Protein AF-A0A5B6ZA34-F1 (afdb_monomer)

Mean predicted aligned error: 23.09 Å

Structure (mmCIF, N/CA/C/O backbone):
data_AF-A0A5B6ZA34-F1
#
_entry.id   AF-A0A5B6ZA34-F1
#
loop_
_atom_site.group_PDB
_atom_site.id
_atom_site.type_symbol
_atom_site.label_atom_id
_atom_site.label_alt_id
_atom_site.label_comp_id
_atom_site.label_asym_id
_atom_site.label_entity_id
_atom_site.label_seq_id
_atom_site.pdbx_PDB_ins_code
_atom_site.Cartn_x
_atom_site.Cartn_y
_atom_site.Cartn_z
_atom_site.occupancy
_atom_site.B_iso_or_equiv
_atom_site.auth_seq_id
_atom_site.auth_comp_id
_atom_site.auth_asym_id
_atom_site.auth_atom_id
_atom_site.pdbx_PDB_model_num
ATOM 1 N N . MET A 1 1 ? -22.050 4.961 -2.756 1.00 60.56 1 MET A N 1
ATOM 2 C CA . MET A 1 1 ? -22.474 4.065 -1.664 1.00 60.56 1 MET A CA 1
ATOM 3 C C . MET A 1 1 ? -23.963 3.891 -1.834 1.00 60.56 1 MET A C 1
ATOM 5 O O . MET A 1 1 ? -24.632 4.887 -2.075 1.00 60.56 1 MET A O 1
ATOM 9 N N . ASP A 1 2 ? -24.458 2.661 -1.800 1.00 93.62 2 ASP A N 1
ATOM 10 C CA . ASP A 1 2 ? -25.882 2.402 -2.014 1.00 93.62 2 ASP A CA 1
ATOM 11 C C . ASP A 1 2 ? -26.649 2.548 -0.692 1.00 93.62 2 ASP A C 1
ATOM 13 O O . ASP A 1 2 ? -26.170 2.093 0.348 1.00 93.62 2 ASP A O 1
ATOM 17 N N . LEU A 1 3 ? -27.857 3.123 -0.730 1.00 93.94 3 LEU A N 1
ATOM 18 C CA . LEU A 1 3 ? -28.716 3.353 0.447 1.00 93.94 3 LEU A CA 1
ATOM 19 C C . LEU A 1 3 ? -28.981 2.068 1.250 1.00 93.94 3 LEU A C 1
ATOM 21 O O . LEU A 1 3 ? -29.067 2.074 2.476 1.00 93.94 3 LEU A O 1
ATOM 25 N N . GLU A 1 4 ? -29.087 0.934 0.561 1.00 93.31 4 GLU A N 1
ATOM 26 C CA . GLU A 1 4 ? -29.254 -0.367 1.206 1.00 93.31 4 GLU A CA 1
ATOM 27 C C . GLU A 1 4 ? -28.035 -0.741 2.066 1.00 93.31 4 GLU A C 1
ATOM 29 O O . GLU A 1 4 ? -28.184 -1.297 3.155 1.00 93.31 4 GLU A O 1
ATOM 34 N N . THR A 1 5 ? -26.831 -0.383 1.617 1.00 96.00 5 THR A N 1
ATOM 35 C CA . THR A 1 5 ? -25.586 -0.608 2.364 1.00 96.00 5 THR A CA 1
ATOM 36 C C . THR A 1 5 ? -25.542 0.266 3.615 1.00 96.00 5 THR A C 1
ATOM 38 O O . THR A 1 5 ? -25.184 -0.215 4.688 1.00 96.00 5 THR A O 1
ATOM 41 N N . GLU A 1 6 ? -25.977 1.521 3.515 1.00 95.00 6 GLU A N 1
ATOM 42 C CA . GLU A 1 6 ? -26.061 2.449 4.650 1.00 95.00 6 GLU A CA 1
ATOM 43 C C . GLU A 1 6 ? -27.073 1.978 5.697 1.00 95.00 6 GLU A C 1
ATOM 45 O O . GLU A 1 6 ? -26.763 1.941 6.887 1.00 95.00 6 GLU A O 1
ATOM 50 N N . ASN A 1 7 ? -28.247 1.518 5.261 1.00 95.31 7 ASN A N 1
ATOM 51 C CA . ASN A 1 7 ? -29.272 0.977 6.153 1.00 95.31 7 ASN A CA 1
ATOM 52 C C . ASN A 1 7 ? -28.814 -0.306 6.858 1.00 95.31 7 ASN A C 1
ATOM 54 O O . ASN A 1 7 ? -29.087 -0.490 8.045 1.00 95.31 7 ASN A O 1
ATOM 58 N N . ARG A 1 8 ? -28.075 -1.180 6.162 1.00 95.81 8 ARG A N 1
ATOM 59 C CA . ARG A 1 8 ? -27.457 -2.366 6.776 1.00 95.81 8 ARG A CA 1
ATOM 60 C C . ARG A 1 8 ? -26.441 -1.969 7.848 1.00 95.81 8 ARG A C 1
ATOM 62 O O . ARG A 1 8 ? -26.457 -2.550 8.930 1.00 95.81 8 ARG A O 1
ATOM 69 N N . ILE A 1 9 ? -25.605 -0.963 7.585 1.00 96.62 9 ILE A N 1
ATOM 70 C CA . ILE A 1 9 ? -24.638 -0.446 8.566 1.00 96.62 9 ILE A CA 1
ATOM 71 C C . ILE A 1 9 ? -25.369 0.170 9.766 1.00 96.62 9 ILE A C 1
ATOM 73 O O . ILE A 1 9 ? -25.047 -0.153 10.908 1.00 96.62 9 ILE A O 1
ATOM 77 N N . ALA A 1 10 ? -26.393 0.992 9.530 1.00 96.44 10 ALA A N 1
ATOM 78 C CA . ALA A 1 10 ? -27.194 1.598 10.590 1.00 96.44 10 ALA A CA 1
ATOM 79 C C . ALA A 1 10 ? -27.855 0.538 11.489 1.00 96.44 10 ALA A C 1
ATOM 81 O O . ALA A 1 10 ? -27.827 0.660 12.714 1.00 96.44 10 ALA A O 1
ATOM 82 N N . ALA A 1 11 ? -28.392 -0.537 10.902 1.00 97.06 11 ALA A N 1
ATOM 83 C CA . ALA A 1 11 ? -28.980 -1.643 11.652 1.00 97.06 11 ALA A CA 1
ATOM 84 C C . ALA A 1 11 ? -27.953 -2.367 12.542 1.00 97.06 11 ALA A C 1
ATOM 86 O O . ALA A 1 11 ? -28.261 -2.692 13.690 1.00 97.06 11 ALA A O 1
ATOM 87 N N . ILE A 1 12 ? -26.732 -2.588 12.040 1.00 96.62 12 ILE A N 1
ATOM 88 C CA . ILE A 1 12 ? -25.636 -3.189 12.815 1.00 96.62 12 ILE A CA 1
ATOM 89 C C . ILE A 1 12 ? -25.276 -2.297 14.009 1.00 96.62 12 ILE A C 1
ATOM 91 O O . ILE A 1 12 ? -25.265 -2.777 15.141 1.00 96.62 12 ILE A O 1
ATOM 95 N N . LEU A 1 13 ? -25.081 -0.994 13.782 1.00 95.31 13 LEU A N 1
ATOM 96 C CA . LEU A 1 13 ? -24.732 -0.035 14.837 1.00 95.31 13 LEU A CA 1
ATOM 97 C C . LEU A 1 13 ? -25.800 0.038 15.937 1.00 95.31 13 LEU A C 1
ATOM 99 O O . LEU A 1 13 ? -25.476 0.068 17.123 1.00 95.31 13 LEU A O 1
ATOM 103 N N . LEU A 1 14 ? -27.082 0.038 15.560 1.00 96.00 14 LEU A N 1
ATOM 104 C CA . LEU A 1 14 ? -28.189 0.051 16.520 1.00 96.00 14 LEU A CA 1
ATOM 105 C C . LEU A 1 14 ? -28.233 -1.225 17.366 1.00 96.00 14 LEU A C 1
ATOM 107 O O . LEU A 1 14 ? -28.495 -1.156 18.569 1.00 96.00 14 LEU A O 1
ATOM 111 N N . LYS A 1 15 ? -27.963 -2.382 16.754 1.00 96.62 15 LYS A N 1
ATOM 112 C CA . LYS A 1 15 ? -27.909 -3.664 17.457 1.00 96.62 15 LYS A CA 1
ATOM 113 C C . LYS A 1 15 ? -26.753 -3.702 18.458 1.00 96.62 15 LYS A C 1
ATOM 115 O O . LYS A 1 15 ? -26.974 -4.039 19.619 1.00 96.62 15 LYS A O 1
ATOM 120 N N . GLU A 1 16 ? -25.557 -3.300 18.040 1.00 94.06 16 GLU A N 1
ATOM 121 C CA . GLU A 1 16 ? -24.379 -3.237 18.914 1.00 94.06 16 GLU A CA 1
ATOM 122 C C . GLU A 1 16 ? -24.583 -2.252 20.071 1.00 94.06 16 GLU A C 1
ATOM 124 O O . GLU A 1 16 ? -24.288 -2.569 21.223 1.00 94.06 16 GLU A O 1
ATOM 129 N N . ALA A 1 17 ? -25.166 -1.081 19.803 1.00 93.69 17 ALA A N 1
ATOM 130 C CA . ALA A 1 17 ? -25.492 -0.111 20.844 1.00 93.69 17 ALA A CA 1
ATOM 131 C C . ALA A 1 17 ? -26.500 -0.667 21.866 1.00 93.69 17 ALA A C 1
ATOM 133 O O . ALA A 1 17 ? -26.380 -0.407 23.066 1.00 93.69 17 ALA A O 1
ATOM 134 N N . ALA A 1 18 ? -27.492 -1.440 21.415 1.00 94.75 18 ALA A N 1
ATOM 135 C CA . ALA A 1 18 ? -28.443 -2.099 22.305 1.00 94.75 18 ALA A CA 1
ATOM 136 C C . ALA A 1 18 ? -27.768 -3.179 23.166 1.00 94.75 18 ALA A C 1
ATOM 138 O O . ALA A 1 18 ? -28.047 -3.272 24.362 1.00 94.75 18 ALA A O 1
ATOM 139 N N . GLU A 1 19 ? -26.854 -3.962 22.595 1.00 93.62 19 GLU A N 1
ATOM 140 C CA . GLU A 1 19 ? -26.067 -4.956 23.333 1.00 93.62 19 GLU A CA 1
ATOM 141 C C . GLU A 1 19 ? -25.150 -4.299 24.379 1.00 93.62 19 GLU A C 1
ATOM 143 O O . GLU A 1 19 ? -25.135 -4.740 25.530 1.00 93.62 19 GLU A O 1
ATOM 148 N N . LEU A 1 20 ? -24.483 -3.189 24.039 1.00 92.12 20 LEU A N 1
ATOM 149 C CA . LEU A 1 20 ? -23.671 -2.408 24.983 1.00 92.12 20 LEU A CA 1
ATOM 150 C C . LEU A 1 20 ? -24.488 -1.896 26.173 1.00 92.12 20 LEU A C 1
ATOM 152 O O . LEU A 1 20 ? -24.018 -1.952 27.309 1.00 92.12 20 LEU A O 1
ATOM 156 N N . ARG A 1 21 ? -25.731 -1.454 25.943 1.00 91.69 21 ARG A N 1
ATOM 157 C CA . ARG A 1 21 ? -26.637 -1.048 27.030 1.00 91.69 21 ARG A CA 1
ATOM 158 C C . ARG A 1 21 ? -26.949 -2.208 27.976 1.00 91.69 21 ARG A C 1
ATOM 160 O O . ARG A 1 21 ? -26.844 -2.035 29.185 1.00 91.69 21 ARG A O 1
ATOM 167 N N . ARG A 1 22 ? -27.250 -3.402 27.447 1.00 94.12 22 ARG A N 1
ATOM 168 C CA . ARG A 1 22 ? -27.491 -4.603 28.277 1.00 94.12 22 ARG A CA 1
ATOM 169 C C . ARG A 1 22 ? -26.255 -5.025 29.065 1.00 94.12 22 ARG A C 1
ATOM 171 O O . ARG A 1 22 ? -26.380 -5.562 30.163 1.00 94.12 22 ARG A O 1
ATOM 178 N N . GLN A 1 23 ? -25.068 -4.812 28.506 1.00 91.38 23 GLN A N 1
ATOM 179 C CA . GLN A 1 23 ? -23.816 -5.094 29.198 1.00 91.38 23 GLN A CA 1
ATOM 180 C C . GLN A 1 23 ? -23.551 -4.078 30.312 1.00 91.38 23 GLN A C 1
ATOM 182 O O . GLN A 1 23 ? -23.167 -4.462 31.415 1.00 91.38 23 GLN A O 1
ATOM 187 N N . ALA A 1 24 ? -23.841 -2.801 30.065 1.00 93.44 24 ALA A N 1
ATOM 188 C CA . ALA A 1 24 ? -23.722 -1.744 31.061 1.00 93.44 24 ALA A CA 1
ATOM 189 C C . ALA A 1 24 ? -24.680 -1.923 32.248 1.00 93.44 24 ALA A C 1
ATOM 191 O O . ALA A 1 24 ? -24.334 -1.560 33.367 1.00 93.44 24 ALA A O 1
ATOM 192 N N . GLU A 1 25 ? -25.854 -2.523 32.044 1.00 93.06 25 GLU A N 1
ATOM 193 C CA . GLU A 1 25 ? -26.752 -2.897 33.148 1.00 93.06 25 GLU A CA 1
ATOM 194 C C . GLU A 1 25 ? -26.116 -3.925 34.102 1.00 93.06 25 GLU A C 1
ATOM 196 O O . GLU A 1 25 ? -26.421 -3.924 35.292 1.00 93.06 25 GLU A O 1
ATOM 201 N N . LYS A 1 26 ? -25.222 -4.789 33.600 1.00 93.06 26 LYS A N 1
ATOM 202 C CA . LYS A 1 26 ? -24.548 -5.834 34.390 1.00 93.06 26 LYS A CA 1
ATOM 203 C C . LYS A 1 26 ? -23.212 -5.378 34.976 1.00 93.06 26 LYS A C 1
ATOM 205 O O . LYS A 1 26 ? -22.928 -5.646 36.136 1.00 93.06 26 LYS A O 1
ATOM 210 N N . GLU A 1 27 ? -22.380 -4.734 34.161 1.00 90.88 27 GLU A N 1
ATOM 211 C CA . GLU A 1 27 ? -20.988 -4.378 34.483 1.00 90.88 27 GLU A CA 1
ATOM 212 C C . GLU A 1 27 ? -20.815 -2.894 34.838 1.00 90.88 27 GLU A C 1
ATOM 214 O O . GLU A 1 27 ? -19.724 -2.447 35.202 1.00 90.88 27 GLU A O 1
ATOM 219 N N . GLY A 1 28 ? -21.887 -2.109 34.732 1.00 89.75 28 GLY A N 1
ATOM 220 C CA . GLY A 1 28 ? -21.869 -0.673 34.963 1.00 89.75 28 GLY A CA 1
ATOM 221 C C . GLY A 1 28 ? -21.126 0.093 33.868 1.00 89.75 28 GLY A C 1
ATOM 222 O O . GLY A 1 28 ? -21.056 -0.302 32.704 1.00 89.75 28 GLY A O 1
ATOM 223 N N . VAL A 1 29 ? -20.538 1.225 34.258 1.00 88.19 29 VAL A N 1
ATOM 224 C CA . VAL A 1 29 ? -19.867 2.172 33.347 1.00 88.19 29 VAL A CA 1
ATOM 225 C C . VAL A 1 29 ? -18.688 1.536 32.593 1.00 88.19 29 VAL A C 1
ATOM 227 O O . VAL A 1 29 ? -18.346 1.981 31.497 1.00 88.19 29 VAL A O 1
ATOM 230 N N . HIS A 1 30 ? -18.101 0.458 33.123 1.00 85.50 30 HIS A N 1
ATOM 231 C CA . HIS A 1 30 ? -16.983 -0.246 32.494 1.00 85.50 30 HIS A CA 1
ATOM 232 C C . HIS A 1 30 ? -17.294 -0.767 31.086 1.00 85.50 30 HIS A C 1
ATOM 234 O O . HIS A 1 30 ? -16.388 -0.787 30.254 1.00 85.50 30 HIS A O 1
ATOM 240 N N . ALA A 1 31 ? -18.554 -1.097 30.784 1.00 89.00 31 ALA A N 1
ATOM 241 C CA . ALA A 1 31 ? -18.963 -1.546 29.454 1.00 89.00 31 ALA A CA 1
ATOM 242 C C . ALA A 1 31 ? -18.729 -0.481 28.363 1.00 89.00 31 ALA A C 1
ATOM 244 O O . ALA A 1 31 ? -18.382 -0.822 27.237 1.00 89.00 31 ALA A O 1
ATOM 245 N N . TYR A 1 32 ? -18.856 0.810 28.695 1.00 85.94 32 TYR A N 1
ATOM 246 C CA . TYR A 1 32 ? -18.612 1.914 27.754 1.00 85.94 32 TYR A CA 1
ATOM 247 C C . TYR A 1 32 ? -17.140 2.332 27.682 1.00 85.94 32 TYR A C 1
ATOM 249 O O . TYR A 1 32 ? -16.706 2.912 26.690 1.00 85.94 32 TYR A O 1
ATOM 257 N N . LEU A 1 33 ? -16.374 2.064 28.744 1.00 86.94 33 LEU A N 1
ATOM 258 C CA . LEU A 1 33 ? -14.952 2.408 28.828 1.00 86.94 33 LEU A CA 1
ATOM 259 C C . LEU A 1 33 ? -14.048 1.362 28.166 1.00 86.94 33 LEU A C 1
ATOM 261 O O . LEU A 1 33 ? -12.877 1.650 27.909 1.00 86.94 33 LEU A O 1
ATOM 265 N N . GLN A 1 34 ? -14.560 0.158 27.889 1.00 82.19 34 GLN A N 1
ATOM 266 C CA . GLN A 1 34 ? -13.828 -0.833 27.109 1.00 82.19 34 GLN A CA 1
ATOM 267 C C . GLN A 1 34 ? -13.604 -0.308 25.689 1.00 82.19 34 GLN A C 1
ATOM 269 O O . GLN A 1 34 ? -14.501 -0.286 24.851 1.00 82.19 34 GLN A O 1
ATOM 274 N N . GLN A 1 35 ? -12.369 0.103 25.408 1.00 76.44 35 GLN A N 1
ATOM 275 C CA . GLN A 1 35 ? -11.964 0.426 24.049 1.00 76.44 35 GLN A CA 1
ATOM 276 C C . GLN A 1 35 ? -11.992 -0.851 23.198 1.00 76.44 35 GLN A C 1
ATOM 278 O O . GLN A 1 35 ? -11.495 -1.892 23.652 1.00 76.44 35 GLN A O 1
ATOM 283 N N . PRO A 1 36 ? -12.513 -0.791 21.956 1.00 77.81 36 PRO A N 1
ATOM 284 C CA . PRO A 1 36 ? -12.378 -1.885 21.008 1.00 77.81 36 PRO A CA 1
ATOM 285 C C . PRO A 1 36 ? -10.915 -2.312 20.940 1.00 77.81 36 PRO A C 1
ATOM 287 O O . PRO A 1 36 ? -10.021 -1.468 20.849 1.00 77.81 36 PRO A O 1
ATOM 290 N N . LYS A 1 37 ? -10.650 -3.621 21.007 1.00 69.44 37 LYS A N 1
ATOM 291 C CA . LYS A 1 37 ? -9.288 -4.165 20.986 1.00 69.44 37 LYS A CA 1
ATOM 292 C C . LYS A 1 37 ? -8.682 -3.996 19.594 1.00 69.44 37 LYS A C 1
ATOM 294 O O . LYS A 1 37 ? -8.569 -4.949 18.825 1.00 69.44 37 LYS A O 1
ATOM 299 N N . VAL A 1 38 ? -8.273 -2.777 19.265 1.00 70.12 38 VAL A N 1
ATOM 300 C CA . VAL A 1 38 ? -7.498 -2.493 18.068 1.00 70.12 38 VAL A CA 1
ATOM 301 C C . VAL A 1 38 ? 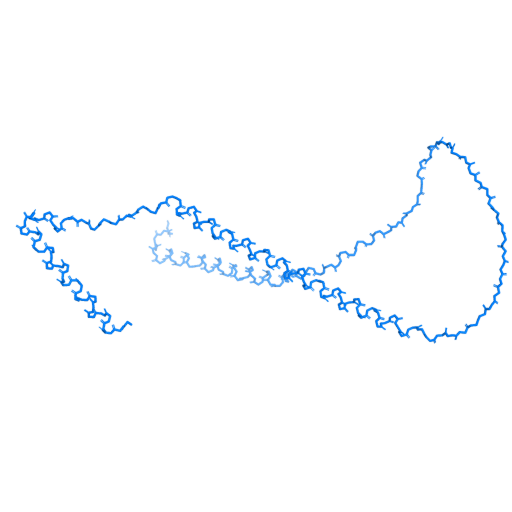-6.132 -3.120 18.303 1.00 70.12 38 VAL A C 1
ATOM 303 O O . VAL A 1 38 ? -5.365 -2.692 19.166 1.00 70.12 38 VAL A O 1
ATOM 306 N N . ARG A 1 39 ? -5.816 -4.187 17.563 1.00 66.94 39 ARG A N 1
ATOM 307 C CA . ARG A 1 39 ? -4.447 -4.712 17.483 1.00 66.94 39 ARG A CA 1
ATOM 308 C C . ARG A 1 39 ? -3.591 -3.676 16.743 1.00 66.94 39 ARG A C 1
ATOM 310 O O . ARG A 1 39 ? -3.295 -3.826 15.568 1.00 66.94 39 ARG A O 1
ATOM 317 N N . GLY A 1 40 ? -3.225 -2.601 17.439 1.00 66.12 40 GLY A N 1
ATOM 318 C CA . GLY A 1 40 ? -2.575 -1.409 16.887 1.00 66.12 40 GLY A CA 1
ATOM 319 C C . GLY A 1 40 ? -1.076 -1.546 16.623 1.00 66.12 40 GLY A C 1
ATOM 320 O O . GLY A 1 40 ? -0.421 -0.553 16.332 1.00 66.12 40 GLY A O 1
ATOM 321 N N . ARG A 1 41 ? -0.506 -2.752 16.723 1.00 71.31 41 ARG A N 1
ATOM 322 C CA . ARG A 1 41 ? 0.901 -2.989 16.391 1.00 71.31 41 ARG A CA 1
ATOM 323 C C . ARG A 1 41 ? 0.976 -3.863 15.142 1.00 71.31 41 ARG A C 1
ATOM 325 O O . ARG A 1 41 ? 0.782 -5.076 15.261 1.00 71.31 41 ARG A O 1
ATOM 332 N N . PRO A 1 42 ? 1.273 -3.287 13.964 1.00 72.75 42 PRO A N 1
ATOM 333 C CA . PRO A 1 42 ? 1.663 -4.072 12.806 1.00 72.75 42 PRO A CA 1
ATOM 334 C C . PRO A 1 42 ? 2.787 -5.016 13.227 1.00 72.75 42 PRO A C 1
ATOM 336 O O . PRO A 1 42 ? 3.798 -4.594 13.794 1.00 72.75 42 PRO A O 1
ATOM 339 N N . ASN A 1 43 ? 2.572 -6.314 13.033 1.00 76.50 43 ASN A N 1
ATOM 340 C CA . ASN A 1 43 ? 3.566 -7.323 13.365 1.00 76.50 43 ASN A CA 1
ATOM 341 C C . ASN A 1 43 ? 4.851 -6.997 12.584 1.00 76.50 43 ASN A C 1
ATOM 343 O O . ASN A 1 43 ? 4.777 -6.758 11.379 1.00 76.50 43 ASN A O 1
ATOM 347 N N . SER A 1 44 ? 6.017 -6.989 13.239 1.00 85.62 44 SER A N 1
ATOM 348 C CA . SER A 1 44 ? 7.291 -6.702 12.564 1.00 85.62 44 SER A CA 1
ATOM 349 C C . SER A 1 44 ? 7.502 -7.606 11.348 1.00 85.62 44 SER A C 1
ATOM 351 O O . SER A 1 44 ? 7.991 -7.141 10.326 1.00 85.62 44 SER A O 1
ATOM 353 N N . ARG A 1 45 ? 7.017 -8.856 11.396 1.00 86.38 45 ARG A N 1
ATOM 354 C CA . ARG A 1 45 ? 7.027 -9.767 10.243 1.00 86.38 45 ARG A CA 1
ATOM 355 C C . ARG A 1 45 ? 6.180 -9.291 9.069 1.00 86.38 45 ARG A C 1
ATOM 357 O O . ARG A 1 45 ? 6.591 -9.478 7.931 1.00 86.38 45 ARG A O 1
ATOM 364 N N . PHE A 1 46 ? 5.021 -8.691 9.334 1.00 86.38 46 PHE A N 1
ATOM 365 C CA . PHE A 1 46 ? 4.169 -8.126 8.289 1.00 86.38 46 PHE A CA 1
ATOM 366 C C . PHE A 1 46 ? 4.871 -6.948 7.611 1.00 86.38 46 PHE A C 1
ATOM 368 O O . PHE A 1 46 ? 4.955 -6.914 6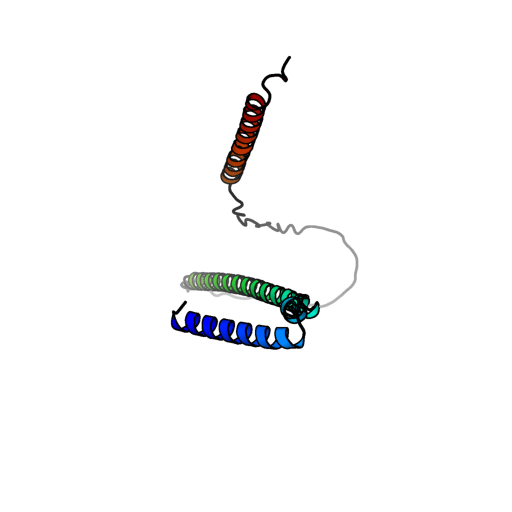.390 1.00 86.38 46 PHE A O 1
ATOM 375 N N . LEU A 1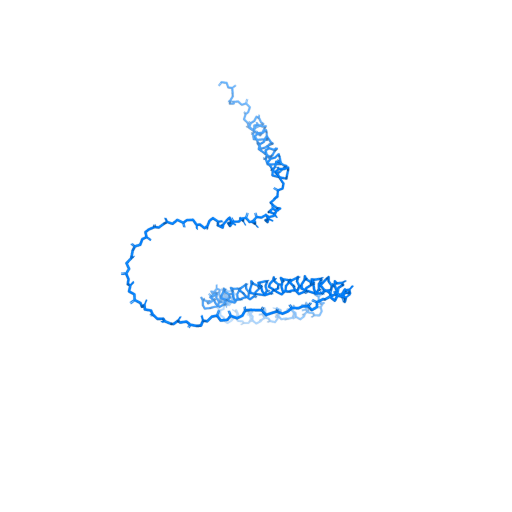 47 ? 5.458 -6.039 8.396 1.00 87.62 47 LEU A N 1
ATOM 376 C CA . LEU A 1 47 ? 6.223 -4.912 7.854 1.00 87.62 47 LEU A CA 1
ATOM 377 C C . LEU A 1 47 ? 7.396 -5.389 6.990 1.00 87.62 47 LEU A C 1
ATOM 379 O O . LEU A 1 47 ? 7.565 -4.917 5.869 1.00 87.62 47 LEU A O 1
ATOM 383 N N . THR A 1 48 ? 8.165 -6.369 7.473 1.00 92.19 48 THR A N 1
ATOM 384 C CA . THR A 1 48 ? 9.261 -6.967 6.702 1.00 92.19 48 THR A CA 1
ATOM 385 C C . THR A 1 48 ? 8.762 -7.620 5.412 1.00 92.19 48 THR A C 1
ATOM 387 O O . THR A 1 48 ? 9.356 -7.396 4.363 1.00 92.19 48 THR A O 1
ATOM 390 N N . ALA A 1 49 ? 7.669 -8.388 5.456 1.00 91.31 49 ALA A N 1
ATOM 391 C CA . ALA A 1 49 ? 7.106 -9.035 4.270 1.00 91.31 49 ALA A CA 1
ATOM 392 C C . ALA A 1 49 ? 6.656 -8.013 3.214 1.00 91.31 49 ALA A C 1
ATOM 394 O O . ALA A 1 49 ? 6.950 -8.186 2.033 1.00 91.31 49 ALA A O 1
ATOM 395 N N . THR A 1 50 ? 6.014 -6.923 3.638 1.00 91.56 50 THR A N 1
ATOM 396 C CA . THR A 1 50 ? 5.591 -5.841 2.741 1.00 91.56 50 THR A CA 1
ATOM 397 C C . THR A 1 50 ? 6.787 -5.157 2.084 1.00 91.56 50 THR A C 1
ATOM 399 O O . THR A 1 50 ? 6.799 -4.981 0.868 1.00 91.56 50 THR A O 1
ATOM 402 N N . VAL A 1 51 ? 7.826 -4.825 2.858 1.00 95.12 51 VAL A N 1
ATOM 403 C CA . VAL A 1 51 ? 9.052 -4.217 2.315 1.00 95.12 51 VAL A CA 1
ATOM 404 C C . VAL A 1 51 ? 9.729 -5.152 1.309 1.00 95.12 51 VAL A C 1
ATOM 406 O O . VAL A 1 51 ? 10.095 -4.715 0.219 1.00 95.12 51 VAL A O 1
ATOM 409 N N . LEU A 1 52 ? 9.848 -6.444 1.631 1.00 96.00 52 LEU A N 1
ATOM 410 C CA . LEU A 1 52 ? 10.425 -7.435 0.719 1.00 96.00 52 LEU A CA 1
ATOM 411 C C . LEU A 1 52 ? 9.608 -7.584 -0.571 1.00 96.00 52 LEU A C 1
ATOM 413 O O . LEU A 1 52 ? 10.198 -7.688 -1.646 1.00 96.00 52 LEU A O 1
ATOM 417 N N . GLY A 1 53 ? 8.276 -7.556 -0.480 1.00 96.75 53 GLY A N 1
ATOM 418 C CA . GLY A 1 53 ? 7.385 -7.634 -1.638 1.00 96.75 53 GLY A CA 1
ATOM 419 C C . GLY A 1 53 ? 7.571 -6.460 -2.598 1.00 96.75 53 GLY A C 1
ATOM 420 O O . GLY A 1 53 ? 7.736 -6.667 -3.799 1.00 96.75 53 GLY A O 1
ATOM 421 N N . VAL A 1 54 ? 7.639 -5.235 -2.070 1.00 97.06 54 VAL A N 1
ATOM 422 C CA . VAL A 1 54 ? 7.903 -4.034 -2.881 1.00 97.06 54 VAL A CA 1
ATOM 423 C C . VAL A 1 54 ? 9.279 -4.112 -3.541 1.00 97.06 54 VAL A C 1
ATOM 425 O O . VAL A 1 54 ? 9.404 -3.892 -4.741 1.00 97.06 54 VAL A O 1
ATOM 428 N N . GLN A 1 55 ? 10.315 -4.497 -2.794 1.00 97.38 55 GLN A N 1
ATOM 429 C CA . GLN A 1 55 ? 11.657 -4.650 -3.359 1.00 97.38 55 GLN A CA 1
ATOM 430 C C . GLN A 1 55 ? 11.715 -5.713 -4.463 1.00 97.38 55 GLN A C 1
ATOM 432 O O . GLN A 1 55 ? 12.437 -5.546 -5.443 1.00 97.38 55 GLN A O 1
ATOM 437 N N . GLN A 1 56 ? 10.978 -6.816 -4.316 1.00 96.81 56 GLN A N 1
ATOM 438 C CA . GLN A 1 56 ? 10.911 -7.856 -5.339 1.00 96.81 56 GLN A CA 1
ATOM 439 C C . GLN A 1 56 ? 10.194 -7.368 -6.601 1.00 96.81 56 GLN A C 1
ATOM 441 O O . GLN A 1 56 ? 10.673 -7.647 -7.698 1.00 96.81 56 GLN A O 1
ATOM 446 N N . ALA A 1 57 ? 9.098 -6.620 -6.452 1.00 96.25 57 ALA A N 1
ATOM 447 C CA . ALA A 1 57 ? 8.394 -6.010 -7.576 1.00 96.25 57 ALA A CA 1
ATOM 448 C C . ALA A 1 57 ? 9.291 -5.015 -8.327 1.00 96.25 57 ALA A C 1
ATOM 450 O O . ALA A 1 57 ? 9.388 -5.089 -9.549 1.00 96.25 57 ALA A O 1
ATOM 451 N N . ASN A 1 58 ? 10.021 -4.163 -7.602 1.00 97.25 58 ASN A N 1
ATOM 452 C CA . ASN A 1 58 ? 10.946 -3.202 -8.204 1.00 97.25 58 ASN A CA 1
ATOM 453 C C . ASN A 1 58 ? 12.057 -3.906 -8.995 1.00 97.25 58 ASN A C 1
ATOM 455 O O . ASN A 1 58 ? 12.259 -3.601 -10.166 1.00 97.25 58 ASN A O 1
ATOM 459 N N . ARG A 1 59 ? 12.699 -4.928 -8.409 1.00 96.88 59 ARG A N 1
ATOM 460 C CA . ARG A 1 59 ? 13.708 -5.734 -9.120 1.00 96.88 59 ARG A CA 1
ATOM 461 C C . ARG A 1 59 ? 13.147 -6.397 -10.380 1.00 96.88 59 ARG A C 1
ATOM 463 O O . ARG A 1 59 ? 13.846 -6.499 -11.381 1.00 96.88 59 ARG A O 1
ATOM 470 N N . ALA A 1 60 ? 11.902 -6.872 -10.343 1.00 96.38 60 ALA A N 1
ATOM 471 C CA . ALA A 1 60 ? 11.270 -7.479 -11.513 1.00 96.38 60 ALA A CA 1
ATOM 472 C C . ALA A 1 60 ? 11.046 -6.458 -12.642 1.00 96.38 60 ALA A C 1
ATOM 474 O O . ALA A 1 60 ? 11.260 -6.791 -13.807 1.00 96.38 60 ALA A O 1
ATOM 475 N N . VAL A 1 61 ? 10.663 -5.222 -12.302 1.00 96.50 61 VAL A N 1
ATOM 476 C CA . VAL A 1 61 ? 10.524 -4.120 -13.267 1.00 96.50 61 VAL A CA 1
ATOM 477 C C . VAL A 1 61 ? 11.876 -3.762 -13.882 1.00 96.50 61 VAL A C 1
ATOM 479 O O . VAL A 1 61 ? 11.984 -3.766 -15.104 1.00 96.50 61 VAL A O 1
ATOM 482 N N . GLU A 1 62 ? 12.917 -3.571 -13.069 1.00 96.38 62 GLU A N 1
ATOM 483 C CA . GLU A 1 62 ? 14.279 -3.270 -13.545 1.00 96.38 62 GLU A CA 1
ATOM 484 C C . GLU A 1 62 ? 14.792 -4.342 -14.523 1.00 96.38 62 GLU A C 1
ATOM 486 O O . GLU A 1 62 ? 15.306 -4.040 -15.601 1.00 96.38 62 GLU A O 1
ATOM 491 N N . VAL A 1 63 ? 14.610 -5.627 -14.190 1.00 96.44 63 VAL A N 1
ATOM 492 C CA . VAL A 1 63 ? 15.004 -6.738 -15.073 1.00 96.44 63 VAL A CA 1
ATOM 493 C C . VAL A 1 63 ? 14.206 -6.731 -16.375 1.00 96.44 63 VAL A C 1
ATOM 495 O O . VAL A 1 63 ? 14.776 -6.971 -17.440 1.00 96.44 63 VAL A O 1
ATOM 498 N N . ASN A 1 64 ? 12.906 -6.448 -16.314 1.00 97.00 64 ASN A N 1
ATOM 499 C CA . ASN A 1 64 ? 12.071 -6.351 -17.504 1.00 97.00 64 ASN A CA 1
ATOM 500 C C . ASN A 1 64 ? 12.504 -5.184 -18.409 1.00 97.00 64 ASN A C 1
ATOM 502 O O . ASN A 1 64 ? 12.596 -5.362 -19.621 1.00 97.00 64 ASN A O 1
ATOM 506 N N . GLU A 1 65 ? 12.832 -4.025 -17.840 1.00 97.12 65 GLU A N 1
ATOM 507 C CA . GLU A 1 65 ? 13.373 -2.884 -18.586 1.00 97.12 65 GLU A CA 1
ATOM 508 C C . GLU A 1 65 ? 14.700 -3.241 -19.271 1.00 97.12 65 GLU A C 1
ATOM 510 O O . GLU A 1 65 ? 14.849 -3.012 -20.473 1.00 97.12 65 GLU A O 1
ATOM 515 N N . MET A 1 66 ? 15.626 -3.902 -18.563 1.00 96.88 66 MET A N 1
ATOM 516 C CA . MET A 1 66 ? 16.885 -4.381 -19.153 1.00 96.88 66 MET A CA 1
ATOM 517 C C . MET A 1 66 ? 16.654 -5.362 -20.309 1.00 96.88 66 MET A C 1
ATOM 519 O O . MET A 1 66 ? 17.295 -5.263 -21.358 1.00 96.88 66 MET A O 1
ATOM 523 N N . TRP A 1 67 ? 15.716 -6.298 -20.150 1.00 95.69 67 TRP A N 1
ATOM 524 C CA . TRP A 1 67 ? 15.343 -7.222 -21.221 1.00 95.69 67 TRP A CA 1
ATOM 525 C C . TRP A 1 67 ? 14.756 -6.489 -22.428 1.00 95.69 67 TRP A C 1
ATOM 527 O O . TRP A 1 67 ? 15.116 -6.805 -23.561 1.00 95.69 67 TRP A O 1
ATOM 537 N N . GLN A 1 68 ? 13.903 -5.486 -22.215 1.00 96.56 68 GLN A N 1
ATOM 538 C CA . GLN A 1 68 ? 13.334 -4.684 -23.300 1.00 96.56 68 GLN A CA 1
ATOM 539 C C . GLN A 1 68 ? 14.398 -3.881 -24.053 1.00 96.56 68 GLN A C 1
ATOM 541 O O . GLN A 1 68 ? 14.361 -3.837 -25.284 1.00 96.56 68 GLN A O 1
ATOM 546 N N . VAL A 1 69 ? 15.361 -3.282 -23.345 1.00 95.94 69 VAL A N 1
ATOM 547 C CA . VAL A 1 69 ? 16.504 -2.596 -23.969 1.00 95.94 69 VAL A CA 1
ATOM 548 C C . VAL A 1 69 ? 17.288 -3.575 -24.840 1.00 95.94 69 VAL A C 1
ATOM 550 O O . VAL A 1 69 ? 17.494 -3.313 -26.025 1.00 95.94 69 VAL A O 1
ATOM 553 N N . ARG A 1 70 ? 17.627 -4.753 -24.303 1.00 95.19 70 ARG A N 1
ATOM 554 C CA . ARG A 1 70 ? 18.377 -5.769 -25.048 1.00 95.19 70 ARG A CA 1
ATOM 555 C C . ARG A 1 70 ? 17.635 -6.271 -26.288 1.00 95.19 70 ARG A C 1
ATOM 557 O O . ARG A 1 70 ? 18.255 -6.500 -27.323 1.00 95.19 70 ARG A O 1
ATOM 564 N N . GLN A 1 71 ? 16.318 -6.453 -26.197 1.00 94.56 71 GLN A N 1
ATOM 565 C CA . GLN A 1 71 ? 15.498 -6.847 -27.346 1.00 94.56 71 GLN A CA 1
ATOM 566 C C . GLN A 1 71 ? 15.528 -5.785 -28.453 1.00 94.56 71 GLN A C 1
ATOM 568 O O . GLN A 1 71 ? 15.701 -6.134 -29.619 1.00 94.56 71 GLN A O 1
ATOM 573 N N . LYS A 1 72 ? 15.433 -4.497 -28.097 1.00 95.88 72 LYS A N 1
ATOM 574 C CA . LYS A 1 72 ? 15.513 -3.391 -29.065 1.00 95.88 72 LYS A CA 1
ATOM 575 C C . LYS A 1 72 ? 16.885 -3.296 -29.736 1.00 95.88 72 LYS A C 1
ATOM 577 O O . LYS A 1 72 ? 16.946 -3.095 -30.945 1.00 95.88 72 LYS A O 1
ATOM 582 N N . GLU A 1 73 ? 17.976 -3.469 -28.986 1.00 91.88 73 GLU A N 1
ATOM 583 C CA . GLU A 1 73 ? 19.336 -3.514 -29.552 1.00 91.88 73 GLU A CA 1
ATOM 584 C C . GLU A 1 73 ? 19.474 -4.621 -30.602 1.00 91.88 73 GLU A C 1
ATOM 586 O O . GLU A 1 73 ? 19.938 -4.374 -31.714 1.00 91.88 73 GLU A O 1
ATOM 591 N N . LEU A 1 74 ? 19.018 -5.834 -30.270 1.00 93.31 74 LEU A N 1
ATOM 592 C CA . LEU A 1 74 ? 19.064 -6.975 -31.185 1.00 93.31 74 LEU A CA 1
ATOM 593 C C . LEU A 1 74 ? 18.222 -6.738 -32.445 1.00 93.31 74 LEU A C 1
ATOM 595 O O . LEU A 1 74 ? 18.654 -7.087 -33.542 1.00 93.31 74 LEU A O 1
ATOM 599 N N . GLU A 1 75 ? 17.050 -6.111 -32.314 1.00 93.31 75 GLU A N 1
ATOM 600 C CA . GLU A 1 75 ? 16.212 -5.756 -33.462 1.00 93.31 75 GLU A CA 1
ATOM 601 C C . GLU A 1 75 ? 16.926 -4.776 -34.408 1.00 93.31 75 GLU A C 1
ATOM 603 O O . GLU A 1 75 ? 16.890 -4.945 -35.632 1.00 93.31 75 GLU A O 1
ATOM 608 N N . LEU A 1 76 ? 17.598 -3.757 -33.864 1.00 92.06 76 LEU A N 1
ATOM 609 C CA . LEU A 1 76 ? 18.370 -2.800 -34.658 1.00 92.06 76 LEU A CA 1
ATOM 610 C C . LEU A 1 76 ? 19.552 -3.474 -35.364 1.00 92.06 76 LEU A C 1
ATOM 612 O O . LEU A 1 76 ? 19.734 -3.262 -36.567 1.00 92.06 76 LEU A O 1
ATOM 616 N N . ASP A 1 77 ? 20.295 -4.332 -34.666 1.00 91.81 77 ASP A N 1
ATOM 617 C CA . ASP A 1 77 ? 21.395 -5.114 -35.240 1.00 91.81 77 ASP A CA 1
ATOM 618 C C . ASP A 1 77 ? 20.921 -6.022 -36.382 1.00 91.81 77 ASP A C 1
ATOM 620 O O . ASP A 1 77 ? 21.549 -6.082 -37.444 1.00 91.81 77 ASP A O 1
ATOM 624 N N . ASP A 1 78 ? 19.785 -6.700 -36.212 1.00 92.19 78 ASP A N 1
ATOM 625 C CA . ASP A 1 78 ? 19.205 -7.553 -37.247 1.00 92.19 78 ASP A CA 1
ATOM 626 C C . ASP A 1 78 ? 18.731 -6.741 -38.456 1.00 92.19 78 ASP A C 1
ATOM 628 O O . ASP A 1 78 ? 18.954 -7.141 -39.606 1.00 92.19 78 ASP A O 1
ATOM 632 N N . ARG A 1 79 ? 18.127 -5.566 -38.234 1.00 91.88 79 ARG A N 1
ATOM 633 C CA . ARG A 1 79 ? 17.761 -4.638 -39.317 1.00 91.88 79 ARG A CA 1
ATOM 634 C C . ARG A 1 79 ? 18.996 -4.142 -40.069 1.00 91.88 79 ARG A C 1
ATOM 636 O O . ARG A 1 79 ? 18.959 -4.076 -41.301 1.00 91.88 79 ARG A O 1
ATOM 643 N N . LEU A 1 80 ? 20.088 -3.826 -39.373 1.00 87.25 80 LEU A N 1
ATOM 644 C CA . LEU A 1 80 ? 21.356 -3.425 -39.990 1.00 87.25 80 LEU A CA 1
ATOM 645 C C . LEU A 1 80 ? 21.975 -4.570 -40.800 1.00 87.25 80 LEU A C 1
ATOM 647 O O . LEU A 1 80 ? 22.322 -4.364 -41.965 1.00 87.25 80 LEU A O 1
ATOM 651 N N . LYS A 1 81 ? 22.037 -5.788 -40.248 1.00 89.75 81 LYS A N 1
ATOM 652 C CA . LYS A 1 81 ? 22.526 -6.982 -40.960 1.00 89.75 81 LYS A CA 1
ATOM 653 C C . LYS A 1 81 ? 21.719 -7.277 -42.222 1.00 89.75 81 LYS A C 1
ATOM 655 O O . LYS A 1 81 ? 22.308 -7.567 -43.263 1.00 89.75 81 LYS A O 1
ATOM 660 N N . ARG A 1 82 ? 20.384 -7.163 -42.169 1.00 84.62 82 ARG A N 1
ATOM 661 C CA . ARG A 1 82 ? 19.518 -7.307 -43.355 1.00 84.62 82 ARG A CA 1
ATOM 662 C C . ARG A 1 82 ? 19.880 -6.277 -44.430 1.00 84.62 82 ARG A C 1
ATOM 664 O O . ARG A 1 82 ? 20.187 -6.664 -45.552 1.00 84.62 82 ARG A O 1
ATOM 671 N N . ARG A 1 83 ? 19.989 -4.992 -44.067 1.00 81.56 83 ARG A N 1
ATOM 672 C CA . ARG A 1 83 ? 20.393 -3.925 -45.006 1.00 81.56 83 ARG A CA 1
ATOM 673 C C . ARG A 1 83 ? 21.790 -4.139 -45.605 1.00 81.56 83 ARG A C 1
ATOM 675 O O . ARG A 1 83 ? 22.005 -3.817 -46.773 1.00 81.56 83 ARG A O 1
ATOM 682 N N . GLN A 1 84 ? 22.748 -4.656 -44.833 1.00 76.06 84 GLN A N 1
ATOM 683 C CA . GLN A 1 84 ? 24.097 -4.973 -45.326 1.00 76.06 84 GLN A CA 1
ATOM 684 C C . GLN A 1 84 ? 24.094 -6.158 -46.308 1.00 76.06 84 GLN A C 1
ATOM 686 O O . GLN A 1 84 ? 24.811 -6.139 -47.315 1.00 76.06 84 GLN A O 1
ATOM 691 N N . LYS A 1 85 ? 23.264 -7.178 -46.060 1.00 79.00 85 LYS A N 1
ATOM 692 C CA . LYS A 1 85 ? 23.100 -8.330 -46.958 1.00 79.00 85 LYS A CA 1
ATOM 693 C C . LYS A 1 85 ? 22.486 -7.929 -48.303 1.00 79.00 85 LYS A C 1
ATOM 695 O O . LYS A 1 85 ? 22.962 -8.370 -49.346 1.00 79.00 85 LYS A O 1
ATOM 700 N N . ASP A 1 86 ? 21.504 -7.034 -48.293 1.00 66.62 86 ASP A N 1
ATOM 701 C CA . ASP A 1 86 ? 20.867 -6.560 -49.526 1.00 66.62 86 ASP A CA 1
ATOM 702 C C . ASP A 1 86 ? 21.856 -5.763 -50.399 1.00 66.62 86 ASP A C 1
ATOM 704 O O . ASP A 1 86 ? 21.950 -5.994 -51.605 1.00 66.62 86 ASP A O 1
ATOM 708 N N . LYS A 1 87 ? 22.694 -4.911 -49.789 1.00 61.88 87 LYS A N 1
ATOM 709 C CA . LYS A 1 87 ? 23.746 -4.147 -50.493 1.00 61.88 87 LYS A CA 1
ATOM 710 C C . LYS A 1 87 ? 24.895 -5.004 -51.035 1.00 61.88 87 LYS A C 1
ATOM 712 O O . LYS A 1 87 ? 25.505 -4.642 -52.032 1.00 61.88 87 LYS A O 1
ATOM 717 N N . SER A 1 88 ? 25.208 -6.129 -50.395 1.00 59.62 88 SER A N 1
ATOM 718 C CA . SER A 1 88 ? 26.252 -7.052 -50.874 1.00 59.62 88 SER A CA 1
ATOM 719 C C . SER A 1 88 ? 25.761 -7.986 -51.989 1.00 59.62 88 SER A C 1
ATOM 721 O O . SER A 1 88 ? 26.575 -8.598 -52.683 1.00 59.62 88 SER A O 1
ATOM 723 N N . SER A 1 89 ? 24.444 -8.059 -52.212 1.00 59.19 89 SER A N 1
ATOM 724 C CA . SER A 1 89 ? 23.833 -8.849 -53.288 1.00 59.19 89 SER A CA 1
ATOM 725 C C . SER A 1 89 ? 23.742 -8.120 -54.639 1.00 59.19 89 SER A C 1
ATOM 727 O O . SER A 1 89 ? 23.654 -8.784 -55.669 1.00 59.19 89 SER A O 1
ATOM 729 N N . SER A 1 90 ? 23.861 -6.785 -54.673 1.00 57.28 90 SER A N 1
ATOM 730 C CA . SER A 1 90 ? 23.821 -5.994 -55.918 1.00 57.28 90 SER A CA 1
ATOM 731 C C . SER A 1 90 ? 25.167 -5.884 -56.653 1.00 57.28 90 SER A C 1
ATOM 733 O O . SER A 1 90 ? 25.215 -5.362 -57.761 1.00 57.28 90 SER A O 1
ATOM 735 N N . GLY A 1 91 ? 26.261 -6.387 -56.069 1.00 52.59 91 GLY A N 1
ATOM 736 C CA . GLY A 1 91 ? 27.620 -6.274 -56.622 1.00 52.59 91 GLY A CA 1
ATOM 737 C C . GLY A 1 91 ? 28.130 -7.494 -57.397 1.00 52.59 91 GLY A C 1
ATOM 738 O O . GLY A 1 91 ? 29.300 -7.528 -57.765 1.00 52.59 91 GLY A O 1
ATOM 739 N N . ARG A 1 92 ? 27.307 -8.526 -57.630 1.00 54.31 92 ARG A N 1
ATOM 740 C CA . ARG A 1 92 ? 27.736 -9.762 -58.316 1.00 54.31 92 ARG A CA 1
ATOM 741 C C . ARG A 1 92 ? 27.147 -9.891 -59.720 1.00 54.31 92 ARG A C 1
ATOM 743 O O . ARG A 1 92 ? 26.551 -10.907 -60.059 1.00 54.31 92 ARG A O 1
ATOM 750 N N . SER A 1 93 ? 27.363 -8.879 -60.555 1.00 54.47 93 SER A N 1
ATOM 751 C CA . SER A 1 93 ? 27.253 -9.010 -62.013 1.00 54.47 93 SER A CA 1
ATOM 752 C C . SER A 1 93 ? 28.503 -8.459 -62.700 1.00 54.47 93 SER A C 1
ATOM 754 O O . SER A 1 93 ? 28.447 -7.493 -63.451 1.00 54.47 93 SER A O 1
ATOM 756 N N . HIS A 1 94 ? 29.651 -9.081 -62.447 1.00 49.16 94 HIS A N 1
ATOM 757 C CA . HIS A 1 94 ? 30.739 -9.066 -63.419 1.00 49.16 94 HIS A CA 1
ATOM 758 C C . HIS A 1 94 ? 31.353 -10.463 -63.458 1.00 49.16 94 HIS A C 1
ATOM 760 O O . HIS A 1 94 ? 32.267 -10.810 -62.714 1.00 49.16 94 HIS A O 1
ATOM 766 N N . ARG A 1 95 ? 30.745 -11.312 -64.293 1.00 57.12 95 ARG A N 1
ATOM 767 C CA . ARG A 1 95 ? 31.524 -12.299 -65.037 1.00 57.12 95 ARG A CA 1
ATOM 768 C C . ARG A 1 95 ? 32.442 -11.488 -65.944 1.00 57.12 95 ARG A C 1
ATOM 770 O O . ARG A 1 95 ? 31.930 -10.553 -66.547 1.00 57.12 95 ARG A O 1
ATOM 777 N N . ASP A 1 96 ? 33.740 -11.773 -65.922 1.00 45.12 96 ASP A N 1
ATOM 778 C CA . ASP A 1 96 ? 34.610 -11.953 -67.096 1.00 45.12 96 ASP A CA 1
ATOM 779 C C . ASP A 1 96 ? 36.059 -12.166 -66.601 1.00 45.12 96 ASP A C 1
ATOM 781 O O . ASP A 1 96 ? 36.595 -11.374 -65.836 1.00 45.12 96 ASP A O 1
ATOM 785 N N . ILE A 1 97 ? 36.565 -13.399 -66.719 1.00 50.53 97 ILE A N 1
ATOM 786 C CA . ILE A 1 97 ? 37.624 -13.806 -67.664 1.00 50.53 97 ILE A CA 1
ATOM 787 C C . ILE A 1 97 ? 39.024 -13.308 -67.249 1.00 50.53 97 ILE A C 1
ATOM 789 O O . ILE A 1 97 ? 39.349 -12.140 -67.415 1.00 50.53 97 ILE A O 1
ATOM 793 N N . CYS A 1 98 ? 39.861 -14.227 -66.745 1.00 45.25 98 CYS A N 1
ATOM 794 C CA . CYS A 1 98 ? 41.164 -14.567 -67.346 1.00 45.25 98 CYS A CA 1
ATOM 795 C C . CYS A 1 98 ? 41.948 -15.566 -66.478 1.00 45.25 98 CYS A C 1
ATOM 797 O O . CYS A 1 98 ? 42.371 -15.273 -65.360 1.00 45.25 98 CYS A O 1
ATOM 799 N N . ASP A 1 99 ? 42.162 -16.744 -67.056 1.00 47.00 99 ASP A N 1
ATOM 800 C CA . ASP A 1 99 ? 43.111 -17.773 -66.654 1.00 47.00 99 ASP A CA 1
ATOM 801 C C . ASP A 1 99 ? 44.568 -17.278 -66.665 1.00 47.00 99 ASP A C 1
ATOM 803 O O . ASP A 1 99 ? 45.000 -16.662 -67.639 1.00 47.00 99 ASP A O 1
ATOM 807 N N . SER A 1 100 ? 45.374 -17.667 -65.667 1.00 45.03 100 SER A N 1
ATOM 808 C CA . SER A 1 100 ? 46.619 -18.434 -65.902 1.00 45.03 100 SER A CA 1
ATOM 809 C C . SER A 1 100 ? 47.453 -18.701 -64.635 1.00 45.03 100 SER A C 1
ATOM 811 O O . SER A 1 100 ? 47.304 -17.999 -63.636 1.00 45.03 100 SER A O 1
ATOM 813 N N . PRO A 1 101 ? 48.322 -19.739 -64.642 1.00 56.03 101 PRO A N 1
ATOM 814 C CA . PRO A 1 101 ? 48.698 -20.477 -63.438 1.00 56.03 101 PRO A CA 1
ATOM 815 C C . PRO A 1 101 ? 50.204 -20.435 -63.071 1.00 56.03 101 PRO A C 1
ATOM 817 O O . PRO A 1 101 ? 51.060 -20.152 -63.898 1.00 56.03 101 PRO A O 1
ATOM 820 N N . ARG A 1 102 ? 50.500 -20.944 -61.858 1.00 41.50 102 ARG A N 1
ATOM 821 C CA . ARG A 1 102 ? 51.681 -21.774 -61.488 1.00 41.50 102 ARG A CA 1
ATOM 822 C C . ARG A 1 102 ? 53.041 -21.098 -61.182 1.00 41.50 102 ARG A C 1
ATOM 824 O O . ARG A 1 102 ? 53.723 -20.602 -62.066 1.00 41.50 102 ARG A O 1
ATOM 831 N N . SER A 1 103 ? 53.528 -21.285 -59.946 1.00 44.88 103 SER A N 1
ATOM 832 C CA . SER A 1 103 ? 54.930 -21.650 -59.590 1.00 44.88 103 SER A CA 1
ATOM 833 C C . SER A 1 103 ? 55.027 -21.905 -58.063 1.00 44.88 103 SER A C 1
ATOM 835 O O . SER A 1 103 ? 54.710 -21.039 -57.264 1.00 44.88 103 SER A O 1
ATOM 837 N N . THR A 1 104 ? 55.047 -23.155 -57.576 1.00 40.16 104 THR A N 1
ATOM 838 C CA . THR A 1 104 ? 56.173 -24.096 -57.322 1.00 40.16 104 THR A CA 1
ATOM 839 C C . THR A 1 104 ? 57.041 -23.859 -56.068 1.00 40.16 104 THR A C 1
ATOM 841 O O . THR A 1 104 ? 57.949 -23.040 -56.085 1.00 40.16 104 THR A O 1
ATOM 844 N N . SER A 1 105 ? 56.896 -24.796 -55.109 1.00 39.00 105 SER A N 1
ATOM 845 C CA . SER A 1 105 ? 57.891 -25.293 -54.120 1.00 39.00 105 SER A CA 1
ATOM 846 C C . SER A 1 105 ? 58.286 -24.334 -52.973 1.00 39.00 105 SER A C 1
ATOM 848 O O . SER A 1 105 ? 58.285 -23.135 -53.158 1.00 39.00 105 SER A O 1
ATOM 850 N N . LYS A 1 106 ? 58.648 -24.736 -51.745 1.00 40.97 106 LYS A N 1
ATOM 851 C CA . LYS A 1 106 ? 59.150 -26.004 -51.190 1.00 40.97 106 LYS A CA 1
ATOM 852 C C . LYS A 1 106 ? 59.057 -25.915 -49.650 1.00 40.97 106 LYS A C 1
ATOM 854 O O . LYS A 1 106 ? 59.327 -24.865 -49.079 1.00 40.97 106 LYS A O 1
ATOM 859 N N . ARG A 1 107 ? 58.707 -27.015 -48.976 1.00 41.06 107 ARG A N 1
ATOM 860 C CA . ARG A 1 107 ? 58.700 -27.157 -47.503 1.00 41.06 107 ARG A CA 1
ATOM 861 C C . ARG A 1 107 ? 60.124 -27.323 -46.944 1.00 41.06 107 ARG A C 1
ATOM 863 O O . ARG A 1 107 ? 60.876 -28.115 -47.509 1.00 41.06 107 ARG A O 1
ATOM 870 N N . ARG A 1 108 ? 60.426 -26.738 -45.777 1.00 37.88 108 ARG A N 1
ATOM 871 C CA . ARG A 1 108 ? 61.339 -27.287 -44.745 1.00 37.88 108 ARG A CA 1
ATOM 872 C C . ARG A 1 108 ? 60.897 -26.814 -43.351 1.00 37.88 108 ARG A C 1
ATOM 874 O O . ARG A 1 108 ? 60.355 -25.725 -43.215 1.00 37.88 108 ARG A O 1
ATOM 881 N N . ALA A 1 109 ? 61.100 -27.682 -42.365 1.00 36.78 109 ALA A N 1
ATOM 882 C CA . ALA A 1 109 ? 60.653 -27.589 -40.980 1.00 36.78 109 ALA A CA 1
ATOM 883 C C . ALA A 1 109 ? 61.832 -27.370 -40.012 1.00 36.78 109 ALA A C 1
ATOM 885 O O . ALA A 1 109 ? 62.921 -27.860 -40.295 1.00 36.78 109 ALA A O 1
ATOM 886 N N . GLY A 1 110 ? 61.541 -26.736 -38.867 1.00 37.41 110 GLY A N 1
ATOM 887 C CA . GLY A 1 110 ? 62.125 -27.002 -37.542 1.00 37.41 110 GLY A CA 1
ATOM 888 C C . GLY A 1 110 ? 63.496 -26.404 -37.198 1.00 37.41 110 GLY A C 1
ATOM 889 O O . GLY A 1 110 ? 64.504 -26.856 -37.721 1.00 37.41 110 GLY A O 1
ATOM 890 N N . SER A 1 111 ? 63.527 -25.483 -36.227 1.00 35.41 111 SER A N 1
ATOM 891 C CA . SER A 1 111 ? 64.412 -25.549 -35.045 1.00 35.41 111 SER A CA 1
ATOM 892 C C . SER A 1 111 ? 64.066 -24.411 -34.080 1.0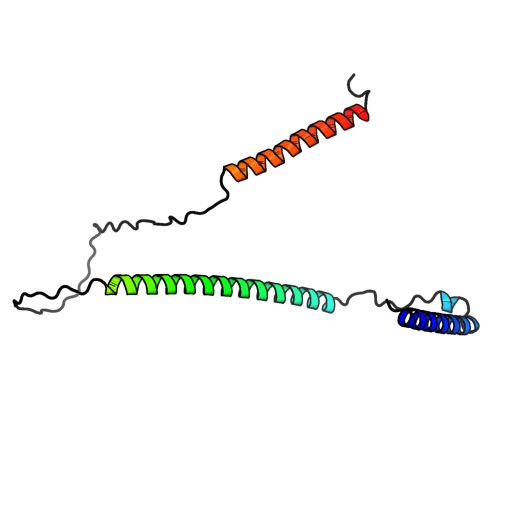0 35.41 111 SER A C 1
ATOM 894 O O . SER A 1 111 ? 64.154 -23.240 -34.440 1.00 35.41 111 SER A O 1
ATOM 896 N N . GLU A 1 112 ? 63.672 -24.763 -32.860 1.00 47.44 112 GLU A N 1
ATOM 897 C CA . GLU A 1 112 ? 63.494 -23.845 -31.736 1.00 47.44 112 GLU A CA 1
ATOM 898 C C . GLU A 1 112 ? 64.853 -23.569 -31.082 1.00 47.44 112 GLU A C 1
ATOM 900 O O . GLU A 1 112 ? 65.564 -24.520 -30.768 1.00 47.44 112 GLU A O 1
ATOM 905 N N . THR A 1 113 ? 65.190 -22.301 -30.833 1.00 38.47 113 THR A N 1
AT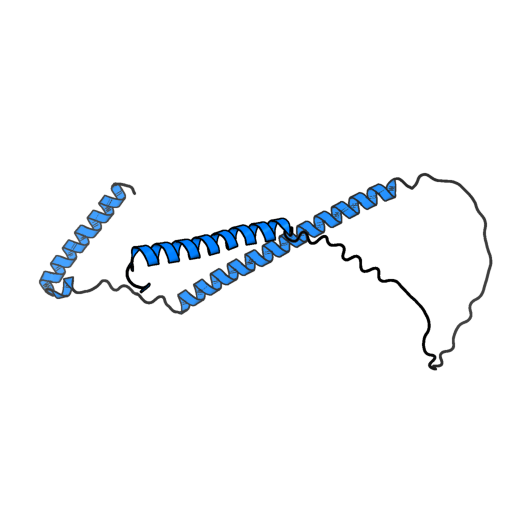OM 906 C CA . THR A 1 113 ? 66.072 -21.894 -29.726 1.00 38.47 113 THR A CA 1
ATOM 907 C C . THR A 1 113 ? 65.944 -20.393 -29.457 1.00 38.47 113 THR A C 1
ATOM 909 O O . THR A 1 113 ? 65.971 -19.559 -30.357 1.00 38.47 113 THR A O 1
ATOM 912 N N . ASN A 1 114 ? 65.770 -20.079 -28.177 1.00 40.09 114 ASN A N 1
ATOM 913 C CA . ASN A 1 114 ? 65.500 -18.768 -27.592 1.00 40.09 114 ASN A CA 1
ATOM 914 C C . ASN A 1 114 ? 66.679 -17.786 -27.712 1.00 40.09 114 ASN A C 1
ATOM 916 O O . ASN A 1 114 ? 67.807 -18.195 -27.458 1.00 40.09 114 ASN A O 1
ATOM 920 N N . ALA A 1 115 ? 66.403 -16.494 -27.945 1.00 36.06 115 ALA A N 1
ATOM 921 C CA . ALA A 1 115 ? 67.045 -15.358 -27.258 1.00 36.06 115 ALA A CA 1
ATOM 922 C C . ALA A 1 115 ? 66.508 -14.006 -27.778 1.00 36.06 115 ALA A C 1
ATOM 924 O O . ALA A 1 115 ? 66.712 -13.629 -28.926 1.00 36.06 115 ALA A O 1
ATOM 925 N N . SER A 1 116 ? 65.816 -13.301 -26.887 1.00 45.84 116 SER A N 1
ATOM 926 C CA . SER A 1 116 ? 65.805 -11.848 -26.670 1.00 45.84 116 SER A CA 1
ATOM 927 C C . SER A 1 116 ? 66.358 -10.933 -27.780 1.00 45.84 116 SER A C 1
ATOM 929 O O . SER A 1 116 ? 67.566 -10.746 -27.902 1.00 45.84 116 SER A O 1
ATOM 931 N N . ALA A 1 117 ? 65.466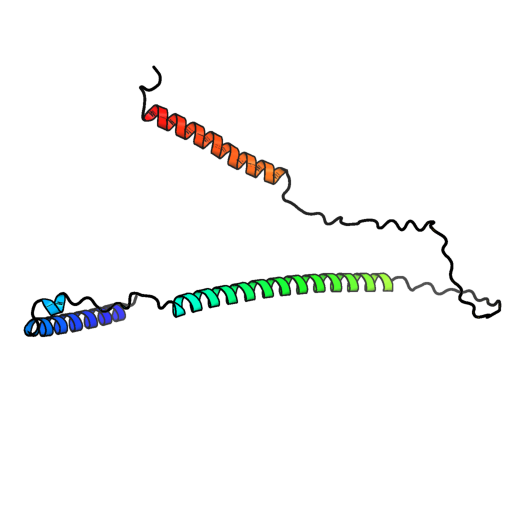 -10.213 -28.463 1.00 38.19 117 ALA A N 1
ATOM 932 C CA . ALA A 1 117 ? 65.776 -8.914 -29.055 1.00 38.19 117 ALA A CA 1
ATOM 933 C C . ALA A 1 117 ? 64.564 -7.990 -28.884 1.00 38.19 117 ALA A C 1
ATOM 935 O O . ALA A 1 117 ? 63.438 -8.334 -29.243 1.00 38.19 117 ALA A O 1
ATOM 936 N N . ALA A 1 118 ? 64.800 -6.842 -28.260 1.00 40.91 118 ALA A N 1
ATOM 937 C CA . ALA A 1 118 ? 63.808 -5.814 -28.011 1.00 40.91 118 ALA A CA 1
ATOM 938 C C . ALA A 1 118 ? 63.403 -5.079 -29.306 1.00 40.91 118 ALA A C 1
ATOM 940 O O . ALA A 1 118 ? 64.242 -4.819 -30.162 1.00 40.91 118 ALA A O 1
ATOM 941 N N . CYS A 1 119 ? 62.115 -4.721 -29.354 1.00 36.00 119 CYS A N 1
ATOM 942 C CA . CYS A 1 119 ? 61.473 -3.571 -30.006 1.00 36.00 119 CYS A CA 1
ATOM 943 C C . CYS A 1 119 ? 61.805 -3.234 -31.476 1.00 36.00 119 CYS A C 1
ATOM 945 O O . CYS A 1 119 ? 62.855 -2.669 -31.751 1.00 36.00 119 CYS A O 1
ATOM 947 N N . SER A 1 120 ? 60.808 -3.350 -32.372 1.00 37.31 120 SER A N 1
ATOM 948 C CA . SER A 1 120 ? 60.328 -2.193 -33.159 1.00 37.31 120 SER A CA 1
ATOM 949 C C . SER A 1 120 ? 59.051 -2.481 -33.972 1.00 37.31 120 SER A C 1
ATOM 951 O O . SER A 1 120 ? 58.962 -3.486 -34.669 1.00 37.31 120 SER A O 1
ATOM 953 N N . SER A 1 121 ? 58.144 -1.500 -33.919 1.00 46.91 121 SER A N 1
ATOM 954 C CA . SER A 1 121 ? 57.179 -1.059 -34.937 1.00 46.91 121 SER A CA 1
ATOM 955 C C . SER A 1 121 ? 55.986 -1.947 -35.325 1.00 46.91 121 SER A C 1
ATOM 957 O O . SER A 1 121 ? 56.102 -3.003 -35.940 1.00 46.91 121 SER A O 1
ATOM 959 N N . GLY A 1 122 ? 54.799 -1.413 -35.036 1.00 39.59 122 GLY A N 1
ATOM 960 C CA . GLY A 1 122 ? 53.504 -1.890 -35.502 1.00 39.59 122 GLY A CA 1
ATOM 961 C C . GLY A 1 122 ? 52.406 -0.943 -35.033 1.00 39.59 122 GLY A C 1
ATOM 962 O O . GLY A 1 122 ? 51.525 -1.347 -34.280 1.00 39.59 122 GLY A O 1
ATOM 963 N N . GLU A 1 123 ? 52.513 0.329 -35.419 1.00 50.56 123 GLU A N 1
ATOM 964 C CA . GLU A 1 123 ? 51.502 1.363 -35.199 1.00 50.56 123 GLU A CA 1
ATOM 965 C C . GLU A 1 123 ? 50.187 0.936 -35.857 1.00 50.56 123 GLU A C 1
ATOM 967 O O . GLU A 1 123 ? 49.955 1.117 -37.050 1.00 50.56 123 GLU A O 1
ATOM 972 N N . ARG A 1 124 ? 49.320 0.298 -35.073 1.00 46.06 124 ARG A N 1
ATOM 973 C CA . ARG A 1 124 ? 47.905 0.202 -35.397 1.00 46.06 124 ARG A CA 1
ATOM 974 C C . ARG A 1 124 ? 47.221 1.252 -34.559 1.00 46.06 124 ARG A C 1
ATOM 976 O O . ARG A 1 124 ? 46.947 1.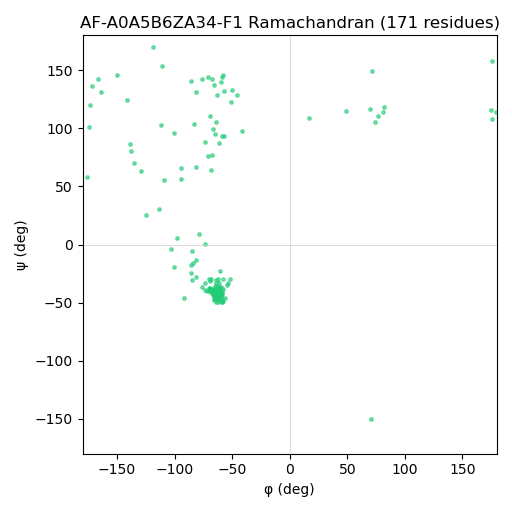029 -33.385 1.00 46.06 124 ARG A O 1
ATOM 983 N N . VAL A 1 125 ? 47.019 2.398 -35.199 1.00 42.75 125 VAL A N 1
ATOM 984 C CA . VAL A 1 125 ? 46.051 3.426 -34.837 1.00 42.75 125 VAL A CA 1
ATOM 985 C C . VAL A 1 125 ? 44.757 2.715 -34.441 1.00 42.75 125 VAL A C 1
ATOM 987 O O . VAL A 1 125 ? 43.979 2.274 -35.285 1.00 42.75 125 VAL A O 1
ATOM 990 N N . ILE A 1 126 ? 44.565 2.528 -33.136 1.00 49.50 126 ILE A N 1
ATOM 991 C CA . ILE A 1 126 ? 43.256 2.256 -32.562 1.00 49.50 126 ILE A CA 1
ATOM 992 C C . ILE A 1 126 ? 42.576 3.610 -32.646 1.00 49.50 126 ILE A C 1
ATOM 994 O O . ILE A 1 126 ? 42.749 4.464 -31.780 1.00 49.50 126 ILE A O 1
ATOM 998 N N . GLN A 1 127 ? 41.930 3.848 -33.786 1.00 45.50 127 GLN A N 1
ATOM 999 C CA . GLN A 1 127 ? 41.077 5.003 -33.952 1.00 45.50 127 GLN A CA 1
ATOM 1000 C C . GLN A 1 127 ? 39.902 4.789 -33.008 1.00 45.50 127 GLN A C 1
ATOM 1002 O O . GLN A 1 127 ? 39.001 3.988 -33.259 1.00 45.50 127 GLN A O 1
ATOM 1007 N N . ASP A 1 128 ? 40.015 5.453 -31.870 1.00 47.16 128 ASP A N 1
ATOM 1008 C CA . ASP A 1 128 ? 39.006 5.588 -30.846 1.00 47.16 128 ASP A CA 1
ATOM 1009 C C . ASP A 1 128 ? 37.802 6.310 -31.465 1.00 47.16 128 ASP A C 1
ATOM 1011 O O . ASP A 1 128 ? 37.723 7.533 -31.493 1.00 47.16 128 ASP A O 1
ATOM 1015 N N . CYS A 1 129 ? 36.892 5.552 -32.077 1.00 45.62 129 CYS A N 1
ATOM 1016 C CA . CYS A 1 129 ? 35.638 6.075 -32.611 1.00 45.62 129 CYS A CA 1
ATOM 1017 C C . CYS A 1 129 ? 34.523 5.904 -31.573 1.00 45.62 129 CYS A C 1
ATOM 1019 O O . CYS A 1 129 ? 33.487 5.307 -31.859 1.00 45.62 129 CYS A O 1
ATOM 1021 N N . TYR A 1 130 ? 34.711 6.455 -30.371 1.00 49.72 130 TYR A N 1
ATOM 1022 C CA . TYR A 1 130 ? 33.587 6.849 -29.520 1.00 49.72 130 TYR A CA 1
ATOM 1023 C C . TYR A 1 130 ? 33.072 8.214 -29.984 1.00 49.72 130 TYR A C 1
ATOM 1025 O O . TYR A 1 130 ? 33.143 9.203 -29.267 1.00 49.72 130 TYR A O 1
ATOM 1033 N N . SER A 1 131 ? 32.510 8.271 -31.189 1.00 54.19 131 SER A N 1
ATOM 1034 C CA . SER A 1 131 ? 31.539 9.318 -31.519 1.00 54.19 131 SER A CA 1
ATOM 1035 C C . SER A 1 131 ? 30.153 8.749 -31.265 1.00 54.19 131 SER A C 1
ATOM 1037 O O . SER A 1 131 ? 29.372 8.491 -32.174 1.00 54.19 131 SER A O 1
ATOM 1039 N N . ARG A 1 132 ? 29.888 8.476 -29.988 1.00 48.66 132 ARG A N 1
ATOM 1040 C CA . ARG A 1 132 ? 28.529 8.439 -29.478 1.00 48.66 132 ARG A CA 1
ATOM 1041 C C . ARG A 1 132 ? 28.231 9.899 -29.194 1.00 48.66 132 ARG A C 1
ATOM 1043 O O . ARG A 1 132 ? 28.803 10.456 -28.264 1.00 48.66 132 ARG A O 1
ATOM 1050 N N . GLU A 1 133 ? 27.459 10.525 -30.070 1.00 46.69 133 GLU A N 1
ATOM 1051 C CA . GLU A 1 133 ? 26.834 11.810 -29.785 1.00 46.69 133 GLU A CA 1
ATOM 1052 C C . GLU A 1 133 ? 25.999 11.579 -28.523 1.00 46.69 133 GLU A C 1
ATOM 1054 O O . GLU A 1 133 ? 24.920 10.990 -28.544 1.00 46.69 133 GLU A O 1
ATOM 1059 N N . ASP A 1 134 ? 26.613 11.878 -27.384 1.00 49.66 134 ASP A N 1
ATOM 1060 C CA . ASP A 1 134 ? 25.918 12.112 -26.142 1.00 49.66 134 ASP A CA 1
ATOM 1061 C C . ASP A 1 134 ? 25.104 13.367 -26.417 1.00 49.66 134 ASP A C 1
ATOM 1063 O O . ASP A 1 134 ? 25.613 14.485 -26.363 1.00 49.66 134 ASP A O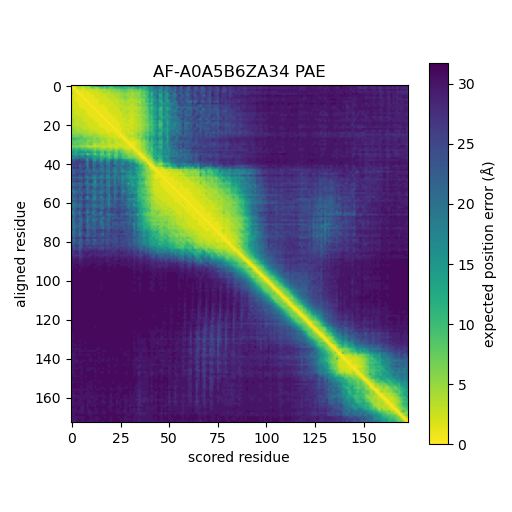 1
ATOM 1067 N N . GLU A 1 135 ? 23.846 13.181 -26.806 1.00 56.12 135 GLU A N 1
ATOM 1068 C CA . GLU A 1 135 ? 22.827 14.219 -26.702 1.00 56.12 135 GLU A CA 1
ATOM 1069 C C . GLU A 1 135 ? 22.545 14.443 -25.214 1.00 56.12 135 GLU A C 1
ATOM 1071 O O . GLU A 1 135 ? 21.467 14.173 -24.684 1.00 56.12 135 GLU A O 1
ATOM 1076 N N . GLY A 1 136 ? 23.587 14.913 -24.527 1.00 61.22 136 GLY A N 1
ATOM 1077 C CA . GLY A 1 136 ? 23.470 15.666 -23.306 1.00 61.22 136 GLY A CA 1
ATOM 1078 C C . GLY A 1 136 ? 22.620 16.895 -23.595 1.00 61.22 136 GLY A C 1
ATOM 1079 O O . GLY A 1 136 ? 22.630 17.443 -24.703 1.00 61.22 136 GLY A O 1
ATOM 1080 N N . LEU A 1 137 ? 21.842 17.281 -22.587 1.00 58.62 137 LEU A N 1
ATOM 1081 C CA . LEU A 1 137 ? 21.020 18.486 -22.611 1.00 58.62 137 LEU A CA 1
ATOM 1082 C C . LEU A 1 137 ? 21.855 19.641 -23.160 1.00 58.62 137 LEU A C 1
ATOM 1084 O O . LEU A 1 137 ? 22.982 19.856 -22.705 1.00 58.62 137 LEU A O 1
ATOM 1088 N N . ARG A 1 138 ? 21.321 20.343 -24.160 1.00 67.44 138 ARG A N 1
ATOM 1089 C CA . ARG A 1 138 ? 22.056 21.422 -24.824 1.00 67.44 138 ARG A CA 1
ATOM 1090 C C . ARG A 1 138 ? 22.436 22.464 -23.779 1.00 67.44 138 ARG A C 1
ATOM 1092 O O . ARG A 1 138 ? 21.644 22.742 -22.878 1.00 67.44 138 ARG A O 1
ATOM 1099 N N . ASP A 1 139 ? 23.612 23.074 -23.912 1.00 70.12 139 ASP A N 1
ATOM 1100 C CA . ASP A 1 139 ? 24.059 24.142 -23.002 1.00 70.12 139 ASP A CA 1
ATOM 1101 C C . ASP A 1 139 ? 22.992 25.250 -22.865 1.00 70.12 139 ASP A C 1
ATOM 1103 O O . ASP A 1 139 ? 22.797 25.814 -21.793 1.00 70.12 139 ASP A O 1
ATOM 1107 N N . GLU A 1 140 ? 22.199 25.454 -23.918 1.00 69.19 140 GLU A N 1
ATOM 1108 C CA . GLU A 1 140 ? 21.027 26.337 -23.990 1.00 69.19 140 GLU A CA 1
ATOM 1109 C C . GLU A 1 140 ? 19.898 25.960 -22.999 1.00 69.19 140 GLU A C 1
ATOM 1111 O O . GLU A 1 140 ? 19.246 26.826 -22.410 1.00 69.19 140 GLU A O 1
ATOM 1116 N N . GLU A 1 141 ? 19.650 24.668 -22.778 1.00 70.94 141 GLU A N 1
ATOM 1117 C CA . GLU A 1 141 ? 18.652 24.164 -21.825 1.00 70.94 141 GLU A CA 1
ATOM 1118 C C . GLU A 1 141 ? 19.156 24.278 -20.383 1.00 70.94 141 GLU A C 1
ATOM 1120 O O . GLU A 1 141 ? 18.391 24.622 -19.477 1.00 70.94 141 GLU A O 1
ATOM 1125 N N . ILE A 1 142 ? 20.457 24.052 -20.177 1.00 72.62 142 ILE A N 1
ATOM 1126 C CA . ILE A 1 142 ? 21.125 24.224 -18.883 1.00 72.62 142 ILE A CA 1
ATOM 1127 C C . ILE A 1 142 ? 21.135 25.708 -18.498 1.00 72.62 142 ILE A C 1
ATOM 1129 O O . ILE A 1 142 ? 20.778 26.051 -17.367 1.00 72.62 142 ILE A O 1
ATOM 1133 N N . GLU A 1 143 ? 21.444 26.602 -19.440 1.00 72.06 143 GLU A N 1
ATOM 1134 C CA . GLU A 1 143 ? 21.338 28.046 -19.246 1.00 72.06 143 GLU A CA 1
ATOM 1135 C C . GLU A 1 143 ? 19.898 28.466 -18.945 1.00 72.06 143 GLU A C 1
ATOM 1137 O O . GLU A 1 143 ? 19.682 29.204 -17.985 1.00 72.06 143 GLU A O 1
ATOM 1142 N N . ASN A 1 144 ? 18.884 27.971 -19.659 1.00 71.06 144 ASN A N 1
ATOM 1143 C CA . ASN A 1 144 ? 17.481 28.282 -19.349 1.00 71.06 144 ASN A CA 1
ATOM 1144 C C . ASN A 1 144 ? 17.049 27.794 -17.955 1.00 71.06 144 ASN A C 1
ATOM 1146 O O . ASN A 1 144 ? 16.289 28.475 -17.255 1.00 71.06 144 ASN A O 1
ATOM 1150 N N . PHE A 1 145 ? 17.557 26.646 -17.507 1.00 69.75 145 PHE A N 1
ATOM 1151 C CA . PHE A 1 145 ? 17.304 26.134 -16.162 1.00 69.75 145 PHE A CA 1
ATOM 1152 C C . PHE A 1 145 ? 17.993 26.989 -15.082 1.00 69.75 145 PHE A C 1
ATOM 1154 O O . PHE A 1 145 ? 17.406 27.261 -14.028 1.00 69.75 145 PHE A O 1
ATOM 1161 N N . LEU A 1 146 ? 19.205 27.483 -15.358 1.00 67.19 146 LEU A N 1
ATOM 1162 C CA . LEU A 1 146 ? 19.929 28.422 -14.498 1.00 67.19 146 LEU A CA 1
ATOM 1163 C C . LEU A 1 146 ? 19.270 29.806 -14.469 1.00 67.19 146 LEU A C 1
ATOM 1165 O O . LEU A 1 146 ? 19.155 30.379 -13.387 1.00 67.19 146 LEU A O 1
ATOM 1169 N N . HIS A 1 147 ? 18.756 30.318 -15.590 1.00 66.06 147 HIS A N 1
ATOM 1170 C CA . HIS A 1 147 ? 17.989 31.570 -15.659 1.00 66.06 147 HIS A CA 1
ATOM 1171 C C . HIS A 1 147 ? 16.649 31.467 -14.910 1.00 66.06 147 HIS A C 1
ATOM 1173 O O . HIS A 1 147 ? 16.272 32.377 -14.169 1.00 66.06 147 HIS A O 1
ATOM 1179 N N . SER A 1 148 ? 15.974 30.317 -15.000 1.00 68.44 148 SER A N 1
ATOM 1180 C CA . SER A 1 148 ? 14.736 30.039 -14.255 1.00 68.44 148 SER A CA 1
ATOM 1181 C C . SER A 1 148 ? 14.969 29.986 -12.739 1.00 68.44 148 SER A C 1
ATOM 1183 O O . SER A 1 148 ? 14.134 30.439 -11.957 1.00 68.44 148 SER A O 1
ATOM 1185 N N . ARG A 1 149 ? 16.126 29.473 -12.299 1.00 61.69 149 ARG A N 1
ATOM 1186 C CA . ARG A 1 149 ? 16.500 29.390 -10.875 1.00 61.69 149 ARG A CA 1
ATOM 1187 C C . ARG A 1 149 ? 17.144 30.663 -10.325 1.00 61.69 149 ARG A C 1
ATOM 1189 O O . ARG A 1 149 ? 16.954 30.973 -9.151 1.00 61.69 149 ARG A O 1
ATOM 1196 N N . SER A 1 150 ? 17.854 31.427 -11.147 1.00 55.00 150 SER A N 1
ATOM 1197 C CA . SER A 1 150 ? 18.391 32.740 -10.766 1.00 55.00 150 SER A CA 1
ATOM 1198 C C . SER A 1 150 ? 17.290 33.802 -10.683 1.00 55.00 150 SER A C 1
ATOM 1200 O O . SER A 1 150 ? 17.310 34.600 -9.748 1.00 55.00 150 SER A O 1
ATOM 1202 N N . CYS A 1 151 ? 16.244 33.735 -11.519 1.00 52.97 151 CYS A N 1
ATOM 1203 C CA . CYS A 1 151 ? 15.031 34.545 -11.323 1.00 52.97 151 CYS A CA 1
ATOM 1204 C C . CYS A 1 151 ? 14.347 34.261 -9.974 1.00 52.97 151 CYS A C 1
ATOM 1206 O O . CYS A 1 151 ? 13.876 35.187 -9.316 1.00 52.97 151 CYS A O 1
ATOM 1208 N N . LEU A 1 152 ? 14.347 33.005 -9.507 1.00 53.38 152 LEU A N 1
ATOM 1209 C CA . LEU A 1 152 ? 13.809 32.656 -8.187 1.00 53.38 152 LEU A CA 1
ATOM 1210 C C . LEU A 1 152 ? 14.667 33.200 -7.036 1.00 53.38 152 LEU A C 1
ATOM 1212 O O . LEU A 1 152 ? 14.104 33.559 -6.005 1.00 53.38 152 LEU A O 1
ATOM 1216 N N . CYS A 1 153 ? 15.991 33.325 -7.194 1.00 51.69 153 CYS A N 1
ATOM 1217 C CA . CYS A 1 153 ? 16.852 33.894 -6.149 1.00 51.69 153 CYS A CA 1
ATOM 1218 C C . CYS A 1 153 ? 16.679 35.418 -6.027 1.00 51.69 153 CYS A C 1
ATOM 1220 O O . CYS A 1 153 ? 16.589 35.937 -4.913 1.00 51.69 153 CYS A O 1
ATOM 1222 N N . VAL A 1 154 ? 16.523 36.127 -7.153 1.00 54.75 154 VAL A N 1
ATOM 1223 C CA . VAL A 1 154 ? 16.269 37.576 -7.155 1.00 54.75 154 VAL A CA 1
ATOM 1224 C C . VAL A 1 154 ? 14.860 37.875 -6.633 1.00 54.75 154 VAL A C 1
ATOM 1226 O O . VAL A 1 154 ? 14.696 38.775 -5.810 1.00 54.75 154 VAL A O 1
ATOM 1229 N N . CYS A 1 155 ? 13.853 37.071 -6.996 1.00 55.50 155 CYS A N 1
ATOM 1230 C CA . CYS A 1 155 ? 12.508 37.197 -6.429 1.00 55.50 155 CYS A CA 1
ATOM 1231 C C . CYS A 1 155 ? 12.455 36.867 -4.929 1.00 55.50 155 CYS A C 1
ATOM 1233 O O . CYS A 1 155 ? 11.795 37.595 -4.193 1.00 55.50 155 CYS A O 1
ATOM 1235 N N . PHE A 1 156 ? 13.165 35.842 -4.438 1.00 55.38 156 PHE A N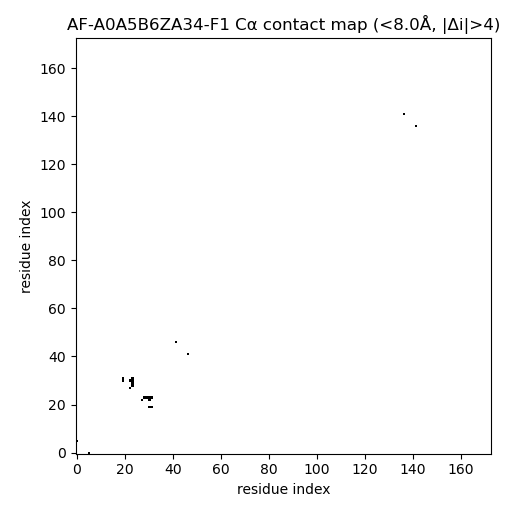 1
ATOM 1236 C CA . PHE A 1 156 ? 13.218 35.551 -2.997 1.00 55.38 156 PHE A CA 1
ATOM 1237 C C . PHE A 1 156 ? 13.950 36.642 -2.202 1.00 55.38 156 PHE A C 1
ATOM 1239 O O . PHE A 1 156 ? 13.480 37.020 -1.127 1.00 55.38 156 PHE A O 1
ATOM 1246 N N . CYS A 1 157 ? 15.051 37.197 -2.719 1.00 55.69 157 CYS A N 1
ATOM 1247 C CA . CYS A 1 157 ? 15.749 38.323 -2.085 1.00 55.69 157 CYS A CA 1
ATOM 1248 C C . CYS A 1 157 ? 14.891 39.596 -2.046 1.00 55.69 157 CYS A C 1
ATOM 1250 O O . CYS A 1 157 ? 14.825 40.257 -1.010 1.00 55.69 157 CYS A O 1
ATOM 1252 N N . LEU A 1 158 ? 14.180 39.922 -3.130 1.00 57.16 158 LEU A N 1
ATOM 1253 C CA . LEU A 1 158 ? 13.294 41.090 -3.165 1.00 57.16 158 LEU A CA 1
ATOM 1254 C C . LEU A 1 158 ? 12.045 40.896 -2.292 1.00 57.16 158 LEU A C 1
ATOM 1256 O O . LEU A 1 158 ? 11.643 41.830 -1.602 1.00 57.16 158 LEU A O 1
ATOM 1260 N N . CYS A 1 159 ? 11.470 39.688 -2.239 1.00 57.28 159 CYS A N 1
ATOM 1261 C CA . CYS A 1 159 ? 10.353 39.387 -1.337 1.00 57.28 159 CYS A CA 1
ATOM 1262 C C . CYS A 1 159 ? 10.769 39.448 0.133 1.00 57.28 159 CYS A C 1
ATOM 1264 O O . CYS A 1 159 ? 10.040 40.006 0.946 1.00 57.28 159 CYS A O 1
ATOM 1266 N N . THR A 1 160 ? 11.934 38.909 0.493 1.00 59.97 160 THR A N 1
ATOM 1267 C CA . THR A 1 160 ? 12.409 38.945 1.884 1.00 59.97 160 THR A CA 1
ATOM 1268 C C . THR A 1 160 ? 12.770 40.362 2.331 1.00 59.97 160 THR A C 1
ATOM 1270 O O . THR A 1 160 ? 12.419 40.744 3.449 1.00 59.97 160 THR A O 1
ATOM 1273 N N . HIS A 1 161 ? 13.364 41.188 1.462 1.00 59.75 161 HIS A N 1
ATOM 1274 C CA . HIS A 1 161 ? 13.574 42.615 1.742 1.00 59.75 161 HIS A CA 1
ATOM 1275 C C . HIS A 1 161 ? 12.260 43.403 1.847 1.00 59.75 161 HIS A C 1
ATOM 1277 O O . HIS A 1 161 ? 12.096 44.184 2.781 1.00 59.75 161 HIS A O 1
ATOM 1283 N N . ALA A 1 162 ? 11.297 43.169 0.952 1.00 59.03 162 ALA A N 1
ATOM 1284 C CA . ALA A 1 162 ? 9.992 43.830 1.002 1.00 59.03 162 ALA A CA 1
ATOM 1285 C C . ALA A 1 162 ? 9.191 43.451 2.261 1.00 59.03 162 ALA A C 1
ATOM 1287 O O . ALA A 1 162 ? 8.583 44.315 2.888 1.00 59.03 162 ALA A O 1
ATOM 1288 N N . ILE A 1 163 ? 9.237 42.183 2.684 1.00 62.72 163 ILE A N 1
ATOM 1289 C CA . ILE A 1 163 ? 8.599 41.720 3.927 1.00 62.72 163 ILE A CA 1
ATOM 1290 C C . ILE A 1 163 ? 9.296 42.327 5.153 1.00 62.72 163 ILE A C 1
ATOM 1292 O O . ILE A 1 163 ? 8.623 42.741 6.093 1.00 62.72 163 ILE A O 1
ATOM 1296 N N . SER A 1 164 ? 10.625 42.451 5.132 1.00 59.78 164 SER A N 1
ATOM 1297 C CA . SER A 1 164 ? 11.386 43.055 6.236 1.00 59.78 164 SER A CA 1
ATOM 1298 C C . SER A 1 164 ? 11.093 44.553 6.389 1.00 59.78 164 SER A C 1
ATOM 1300 O O . SER A 1 164 ? 10.920 45.026 7.509 1.00 59.78 164 SER A O 1
ATOM 1302 N N . LEU A 1 165 ? 10.941 45.285 5.278 1.00 61.06 165 LEU A N 1
ATOM 1303 C CA . LEU A 1 165 ? 10.561 46.705 5.275 1.00 61.06 165 LEU A CA 1
ATOM 1304 C C . LEU A 1 165 ? 9.102 46.945 5.698 1.00 61.06 165 LEU A C 1
ATOM 1306 O O . LEU A 1 165 ? 8.801 47.984 6.280 1.00 61.06 165 LEU A O 1
ATOM 1310 N N . LEU A 1 166 ? 8.201 45.991 5.442 1.00 61.16 166 LEU A N 1
ATOM 1311 C CA . LEU A 1 166 ? 6.796 46.080 5.857 1.00 61.16 166 LEU A CA 1
ATOM 1312 C C . LEU A 1 166 ? 6.568 45.682 7.323 1.00 61.16 166 LEU A C 1
ATOM 1314 O O . LEU A 1 166 ? 5.617 46.168 7.932 1.00 61.16 166 LEU A O 1
ATOM 1318 N N . TYR A 1 167 ? 7.412 44.816 7.894 1.00 60.22 167 TYR A N 1
ATOM 1319 C CA . TYR A 1 167 ? 7.235 44.308 9.261 1.00 60.22 167 TYR A CA 1
ATOM 1320 C C . TYR A 1 167 ? 8.122 45.002 10.310 1.00 60.22 167 TYR A C 1
ATOM 1322 O O . TYR A 1 167 ? 7.797 44.967 11.495 1.00 60.22 167 TYR A O 1
ATOM 1330 N N . PHE A 1 168 ? 9.207 45.674 9.900 1.00 60.19 168 PHE A N 1
ATOM 1331 C CA . PHE A 1 168 ? 10.101 46.423 10.793 1.00 60.19 168 PHE A CA 1
ATOM 1332 C C . PHE A 1 168 ? 10.513 47.780 10.189 1.00 60.19 168 PHE A C 1
ATOM 1334 O O . PHE A 1 168 ? 11.630 47.925 9.695 1.00 60.19 168 PHE A O 1
ATOM 1341 N N . PRO A 1 169 ? 9.669 48.825 10.275 1.00 56.84 169 PRO A N 1
ATOM 1342 C CA . PRO A 1 169 ? 10.001 50.144 9.729 1.00 56.84 169 PRO A CA 1
ATOM 1343 C C . PRO A 1 169 ? 11.050 50.931 10.543 1.00 56.84 169 PRO A C 1
ATOM 1345 O O . PRO A 1 169 ? 11.376 52.050 10.169 1.00 56.84 169 PRO A O 1
ATOM 1348 N N . ASN A 1 170 ? 11.582 50.386 11.647 1.00 58.28 170 ASN A N 1
ATOM 1349 C CA . ASN A 1 170 ? 12.452 51.113 12.590 1.00 58.28 170 ASN A CA 1
ATOM 1350 C C . ASN A 1 170 ? 13.818 50.449 12.852 1.00 58.28 170 ASN A C 1
ATOM 1352 O O . ASN A 1 170 ? 14.402 50.659 13.909 1.00 58.28 170 ASN A O 1
ATOM 1356 N N . LEU A 1 171 ? 14.344 49.641 11.926 1.00 55.19 171 LEU A N 1
ATOM 1357 C CA . LEU A 1 171 ? 15.683 49.034 12.064 1.00 55.19 171 LEU A CA 1
ATOM 1358 C C . LEU A 1 171 ? 16.702 49.538 11.030 1.00 55.19 171 LEU A C 1
ATOM 1360 O O . LEU A 1 171 ? 17.620 48.824 10.641 1.00 55.19 171 LEU A O 1
ATOM 1364 N N . LEU A 1 172 ? 16.540 50.790 10.607 1.00 55.41 172 LEU A N 1
ATOM 1365 C CA . LEU A 1 172 ? 17.560 51.583 9.920 1.00 55.41 172 LEU A CA 1
ATOM 1366 C C . LEU A 1 172 ? 17.560 52.989 10.536 1.00 55.41 172 LEU A C 1
ATOM 1368 O O . LEU A 1 172 ? 17.113 53.956 9.923 1.00 55.41 172 LEU A O 1
ATOM 1372 N N . GLN A 1 173 ? 18.024 53.075 11.783 1.00 45.44 173 GLN A N 1
ATOM 1373 C CA . GLN A 1 173 ? 18.554 54.305 12.363 1.00 45.44 173 GLN A CA 1
ATOM 1374 C C . GLN A 1 173 ? 19.862 53.992 13.082 1.00 45.44 173 GLN A C 1
ATOM 1376 O O . GLN A 1 173 ? 19.900 52.958 13.788 1.00 45.44 173 GLN A O 1
#

Radius of gyration: 42.22 Å; Cα contacts (8 Å, |Δi|>4): 11; chains: 1; bounding box: 96×82×103 Å

Secondary structure (DSSP, 8-state):
--HHHHHHHHHHHHHHHHHHHHHHHHHTTHHHH-------S--HHHHHHHHHHHHHHHHHHHHHHHHHHHHHHHHHHHHHHHHHHHHHHTT-----------------------------------------------HHHHHHHHHHHHHHHHHHHHHHHHHHHHH-TTS--

Organism: Davidia involucrata (NCBI:txid16924)

Sequence (173 aa):
MDLETENRIAAILLKEAAELRRQAEKEGVHAYLQQPKVRGRPNSRFLTATVLGVQQANRAVEVNEMWQVRQKELELDDRLKRRQKDKSSSGRSHRDICDSPRSTSKRRAGSETNASAACSSGERVIQDCYSREDEGLRDEEIENFLHSRSCLCVCFCLCTHAISLLYFPNLLQ

pLDDT: mean 71.1, std 20.79, range [35.41, 97.38]

Solvent-accessible surface area (backbone atoms only — not comparable to full-atom values): 11175 Å² total; per-residue (Å²): 135,57,70,69,58,54,52,53,50,52,52,50,54,54,50,52,54,52,50,47,52,61,42,24,76,74,63,36,73,56,50,76,69,58,69,78,87,68,81,83,65,82,50,68,67,56,54,52,51,52,54,51,51,52,54,51,52,51,52,51,50,55,52,50,51,53,51,52,53,52,52,53,53,53,52,52,52,52,53,50,51,52,57,52,52,59,63,64,63,75,72,79,82,73,88,78,90,83,90,86,84,89,87,85,89,82,93,87,82,90,84,91,81,90,78,91,79,84,87,83,90,79,90,69,82,76,76,82,77,81,78,68,82,74,84,60,81,49,71,69,56,54,48,50,52,48,51,60,52,49,52,50,52,54,51,50,53,52,48,52,51,53,51,47,55,74,75,47,83,80,82,84,125

Foldseek 3Di:
DDPVVVVVVVVVVVVVVVVLVVVCVPVNPVSVVDDDPDPPDDDVVNVVVVVVVVVVVVVVVVVVVVVVVVVVVVVVVVVVVVVVVVVVVVPPPDDDDDDDDDDDDDDDDDDDDDDDDDDDDDDDPPPPPPPPPPPDPPVVVVVVVVVVVVVVVVVVVVVVVVVCCVPPVDPPD